Protein AF-I3XTC0-F1 (afdb_monomer_lite)

Radius of gyration: 16.6 Å; chains: 1; bounding box: 41×31×48 Å

Foldseek 3Di:
DFKKKKKKKKFFWDQPLQVVLQVLLVVLVWDWDAPDNGIMITMDMDTLVCQLVVLVSVLVSLLVCLVTTFKMWMWMWIWAQADADPDPFDQDDDPQWTFTWDDDDNTIIGTIFGGDDDRPPPDDDPPPGTDMDTSVVSVVSSVVSVVSSVVVVVVNVVRVPDDNPD

pLDDT: mean 73.74, std 17.32, range [33.16, 96.75]

Organism: NCBI:txid768672

Secondary structure (DSSP, 8-state):
-PPEEEEEEEEEEPTT-HHHHHHHHHHTT-EEEEEETTEEEEEEEEEGGGHHHHHHHHHHHHHHHGGGEEEEEEEEEEEE--SS---S--EEE-SSEEEEEEEETTEEEEEEEES---TT-SS--TTTT-EEEEGGGHHHHHHHHHHHHHHHHHHHHHHHH-----

Structure (mmCIF, N/CA/C/O backbone):
data_AF-I3XTC0-F1
#
_entry.id   AF-I3XTC0-F1
#
loop_
_atom_site.group_PDB
_atom_site.id
_atom_site.type_symbol
_atom_site.label_atom_id
_atom_site.label_alt_id
_atom_site.label_comp_id
_atom_site.label_asym_id
_atom_site.label_entity_id
_atom_site.label_seq_id
_atom_site.pdbx_PDB_ins_code
_atom_site.Cartn_x
_atom_site.Cartn_y
_atom_site.Cartn_z
_atom_site.occupancy
_atom_site.B_iso_or_equiv
_atom_site.auth_seq_id
_atom_site.auth_comp_id
_atom_site.auth_asym_id
_atom_site.auth_atom_id
_atom_site.pdbx_PDB_model_num
ATOM 1 N N . MET A 1 1 ? 2.842 -4.979 -22.557 1.00 52.84 1 MET A N 1
ATOM 2 C CA . MET A 1 1 ? 2.522 -5.456 -21.192 1.00 52.84 1 MET A CA 1
ATOM 3 C C . MET A 1 1 ? 2.344 -4.244 -20.300 1.00 52.84 1 MET A C 1
ATOM 5 O O . MET A 1 1 ? 3.263 -3.432 -20.242 1.00 52.84 1 MET A O 1
ATOM 9 N N . ASN A 1 2 ? 1.184 -4.109 -19.654 1.00 72.88 2 ASN A N 1
ATOM 10 C CA . ASN A 1 2 ? 0.927 -3.000 -18.735 1.00 72.88 2 ASN A CA 1
ATOM 11 C C . ASN A 1 2 ? 1.489 -3.376 -17.365 1.00 72.88 2 ASN A C 1
ATOM 13 O O . ASN A 1 2 ? 1.180 -4.442 -16.829 1.00 72.88 2 ASN A O 1
ATOM 17 N N . THR A 1 3 ? 2.369 -2.531 -16.837 1.00 78.62 3 THR A N 1
ATOM 18 C CA . THR A 1 3 ? 2.971 -2.727 -15.520 1.00 78.62 3 THR A CA 1
ATOM 19 C C . THR A 1 3 ? 1.900 -2.504 -14.460 1.00 78.62 3 THR A C 1
ATOM 21 O O . THR A 1 3 ? 1.339 -1.415 -14.371 1.00 78.62 3 THR A O 1
ATOM 24 N N . VAL A 1 4 ? 1.630 -3.521 -13.644 1.00 86.50 4 VAL A N 1
ATOM 25 C CA . VAL A 1 4 ? 0.697 -3.410 -12.517 1.00 86.50 4 VAL A CA 1
ATOM 26 C C . VAL A 1 4 ? 1.480 -3.096 -11.251 1.00 86.50 4 VAL A C 1
ATOM 28 O O . VAL A 1 4 ? 2.408 -3.827 -10.886 1.00 86.50 4 VAL A O 1
ATOM 31 N N . VAL A 1 5 ? 1.075 -2.026 -10.575 1.00 85.00 5 VAL A N 1
ATOM 32 C CA . VAL A 1 5 ? 1.550 -1.662 -9.242 1.00 85.00 5 VAL A CA 1
ATOM 33 C C . VAL A 1 5 ? 0.610 -2.283 -8.217 1.00 85.00 5 VAL A C 1
ATOM 35 O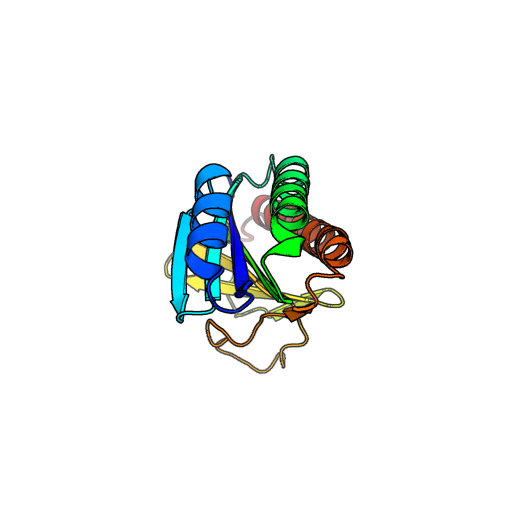 O . VAL A 1 5 ? -0.610 -2.256 -8.363 1.00 85.00 5 VAL A O 1
ATOM 38 N N . THR A 1 6 ? 1.182 -2.877 -7.180 1.00 87.19 6 THR A N 1
ATOM 39 C CA . THR A 1 6 ? 0.470 -3.358 -5.999 1.00 87.19 6 THR A CA 1
ATOM 40 C C . THR A 1 6 ? 0.907 -2.527 -4.805 1.00 87.19 6 THR A C 1
ATOM 42 O O . THR A 1 6 ? 2.099 -2.448 -4.517 1.00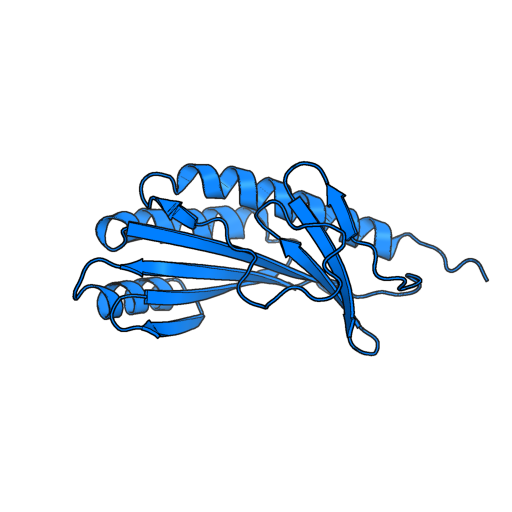 87.19 6 THR A O 1
ATOM 45 N N . VAL A 1 7 ? -0.060 -1.936 -4.110 1.00 85.62 7 VAL A N 1
ATOM 46 C CA . VAL A 1 7 ? 0.134 -1.243 -2.837 1.00 85.62 7 VAL A CA 1
ATOM 47 C C . VAL A 1 7 ? -0.545 -2.060 -1.747 1.00 85.62 7 VAL A C 1
ATOM 49 O O . VAL A 1 7 ? -1.710 -2.433 -1.868 1.00 85.62 7 VAL A O 1
ATOM 52 N N . LEU A 1 8 ? 0.199 -2.357 -0.693 1.00 86.94 8 LEU A N 1
ATOM 53 C CA . LEU A 1 8 ? -0.262 -3.027 0.510 1.00 86.94 8 LEU A CA 1
ATOM 54 C C . LEU A 1 8 ? -0.241 -2.014 1.648 1.00 86.94 8 LEU A C 1
ATOM 56 O O . LEU A 1 8 ? 0.773 -1.364 1.893 1.00 86.94 8 LEU A O 1
ATOM 60 N N . VAL A 1 9 ? -1.366 -1.904 2.340 1.00 86.62 9 VAL A N 1
ATOM 61 C CA . VAL A 1 9 ? -1.540 -1.054 3.510 1.00 86.62 9 VAL A CA 1
ATOM 62 C C . VAL A 1 9 ? -1.984 -1.934 4.667 1.00 86.62 9 VAL A C 1
ATOM 64 O O . VAL A 1 9 ? -3.081 -2.484 4.640 1.00 86.62 9 VAL A O 1
ATOM 67 N N . ASP A 1 10 ? -1.143 -2.070 5.683 1.00 87.19 10 ASP A N 1
ATOM 68 C CA . ASP A 1 10 ? -1.537 -2.667 6.954 1.00 87.19 10 ASP A CA 1
ATOM 69 C C . ASP A 1 10 ? -1.933 -1.551 7.913 1.00 87.19 10 ASP A C 1
ATOM 71 O O . ASP A 1 10 ? -1.181 -0.601 8.123 1.00 87.19 10 ASP A O 1
ATOM 75 N N . VAL A 1 11 ? -3.126 -1.659 8.482 1.00 85.62 11 VAL A N 1
ATOM 76 C CA . VAL A 1 11 ? -3.709 -0.638 9.347 1.00 85.62 11 VAL A CA 1
ATOM 77 C C . VAL A 1 11 ? -4.018 -1.238 10.708 1.00 85.62 11 VAL A C 1
ATOM 79 O O . VAL A 1 11 ? -4.768 -2.210 10.796 1.00 85.62 11 VAL A O 1
ATOM 82 N N . ILE A 1 12 ? -3.448 -0.647 11.758 1.00 87.44 12 ILE A N 1
ATOM 83 C CA . ILE A 1 12 ? -3.713 -0.996 13.157 1.00 87.44 12 ILE A CA 1
ATOM 84 C C . ILE A 1 12 ? -4.831 -0.090 13.671 1.00 87.44 12 ILE A C 1
ATOM 86 O O . ILE A 1 12 ? -4.733 1.139 13.642 1.00 87.44 12 ILE A O 1
ATOM 90 N N . CYS A 1 13 ? -5.905 -0.715 14.125 1.00 85.81 13 CYS A N 1
ATOM 91 C CA . CYS A 1 13 ? -7.177 -0.111 14.472 1.00 85.81 13 CYS A CA 1
ATOM 92 C C . CYS A 1 13 ? -7.247 0.261 15.954 1.00 85.81 13 CYS A C 1
ATOM 94 O O . CYS A 1 13 ? -6.522 -0.267 16.796 1.00 85.81 13 CYS A O 1
ATOM 96 N N . GLU A 1 14 ? -8.226 1.093 16.293 1.00 80.31 14 GLU A N 1
ATOM 97 C CA . GLU A 1 14 ? -8.760 1.107 17.655 1.00 80.31 14 GLU A CA 1
ATOM 98 C C . GLU A 1 14 ? -9.467 -0.221 17.988 1.00 80.31 14 GLU A C 1
ATOM 100 O O . GLU A 1 14 ? -10.015 -0.901 17.108 1.00 80.31 14 GLU A O 1
ATOM 105 N N . ILE A 1 15 ? -9.505 -0.573 19.276 1.00 82.69 15 ILE A N 1
ATOM 106 C CA . ILE A 1 15 ? -10.145 -1.806 19.759 1.00 82.69 15 ILE A CA 1
ATOM 107 C C . ILE A 1 15 ? -11.613 -1.846 19.299 1.00 82.69 15 ILE A C 1
ATOM 109 O O . ILE A 1 15 ? -12.354 -0.870 19.418 1.00 82.69 15 ILE A O 1
ATOM 113 N N . GLY A 1 16 ? -12.036 -2.982 18.736 1.00 85.69 16 GLY A N 1
ATOM 114 C CA . GLY A 1 16 ? -13.411 -3.196 18.267 1.00 85.69 16 GLY A CA 1
ATOM 115 C C . GLY A 1 16 ? -13.775 -2.491 16.952 1.00 85.69 16 GLY A C 1
ATOM 116 O O . GLY A 1 16 ? -14.927 -2.568 16.521 1.00 85.69 16 GLY A O 1
ATOM 117 N N . ARG A 1 17 ? -12.832 -1.814 16.278 1.00 89.50 17 ARG A N 1
ATOM 118 C CA . ARG A 1 17 ? -13.087 -1.125 14.994 1.00 89.50 17 ARG A CA 1
ATOM 119 C C . ARG A 1 17 ? -12.694 -1.929 13.754 1.00 89.50 17 ARG A C 1
ATOM 121 O O . ARG A 1 17 ? -13.075 -1.528 12.655 1.00 89.50 17 ARG A O 1
ATOM 128 N N . VAL A 1 18 ? -12.009 -3.065 13.910 1.00 92.56 18 VAL A N 1
ATOM 129 C CA . VAL A 1 18 ? -11.416 -3.847 12.806 1.00 92.56 18 VAL A CA 1
ATOM 130 C C . VAL A 1 18 ? -12.420 -4.185 11.698 1.00 92.56 18 VAL A C 1
ATOM 132 O O . VAL A 1 18 ? -12.166 -3.907 10.531 1.00 92.56 18 VAL A O 1
ATOM 135 N N . THR A 1 19 ? -13.617 -4.665 12.047 1.00 93.94 19 THR A N 1
ATOM 136 C CA . THR A 1 19 ? -14.659 -5.023 11.070 1.00 93.94 19 THR A CA 1
ATOM 137 C C . THR A 1 19 ? -15.210 -3.801 10.339 1.00 93.94 19 THR A C 1
ATOM 139 O O . THR A 1 19 ? -15.565 -3.884 9.166 1.00 93.94 19 THR A O 1
ATOM 142 N N . LYS A 1 20 ? -15.299 -2.648 11.014 1.00 94.69 20 LYS A N 1
ATOM 143 C CA . LYS A 1 20 ? -15.757 -1.399 10.389 1.00 94.69 20 LYS A CA 1
ATOM 144 C C . LYS A 1 20 ? -14.716 -0.887 9.393 1.00 94.69 20 LYS A C 1
ATOM 146 O O . LYS A 1 20 ? -15.084 -0.480 8.296 1.00 94.69 20 LYS A O 1
ATOM 151 N N . LEU A 1 21 ? -13.440 -0.947 9.767 1.00 93.06 21 LEU A N 1
ATOM 152 C CA . LEU A 1 21 ? -12.334 -0.556 8.902 1.00 93.06 21 LEU A CA 1
ATOM 153 C C . LEU A 1 21 ? -12.202 -1.483 7.685 1.00 93.06 21 LEU A C 1
ATOM 155 O O . LEU A 1 21 ? -12.043 -1.020 6.560 1.00 93.06 21 LEU A O 1
ATOM 159 N N . GLU A 1 22 ? -12.319 -2.790 7.904 1.00 95.50 22 GLU A N 1
ATOM 160 C CA . GLU A 1 22 ? -12.301 -3.798 6.847 1.00 95.50 22 GLU A CA 1
ATOM 161 C C . GLU A 1 22 ? -13.410 -3.542 5.818 1.00 95.50 22 GLU A C 1
ATOM 163 O O . GLU A 1 22 ? -13.127 -3.444 4.623 1.00 95.50 22 GLU A O 1
ATOM 168 N N . LYS A 1 23 ? -14.650 -3.330 6.281 1.00 96.44 23 LYS A N 1
ATOM 169 C CA . LYS A 1 23 ? -15.787 -2.994 5.413 1.00 96.44 23 LYS A CA 1
ATOM 170 C C . LYS A 1 23 ? -15.570 -1.694 4.641 1.00 96.44 23 LYS A C 1
ATOM 172 O O . LYS A 1 23 ? -15.950 -1.629 3.475 1.00 96.44 23 LYS A O 1
ATOM 177 N N . HIS A 1 24 ? -14.966 -0.683 5.270 1.00 95.69 24 HIS A N 1
ATOM 178 C CA . HIS A 1 24 ? -14.629 0.585 4.616 1.00 95.69 24 HIS A CA 1
ATOM 179 C C . HIS A 1 24 ? -13.642 0.385 3.464 1.00 95.69 24 HIS A C 1
ATOM 181 O O . HIS A 1 24 ? -13.908 0.803 2.344 1.00 95.69 24 HIS A O 1
ATOM 187 N N . PHE A 1 25 ? -12.524 -0.305 3.689 1.00 96.38 25 PHE A N 1
ATOM 188 C CA . PHE A 1 25 ? -11.567 -0.543 2.605 1.00 96.38 25 PHE A CA 1
ATOM 189 C C . PHE A 1 25 ? -12.149 -1.430 1.506 1.00 96.38 25 PHE A C 1
ATOM 191 O O . PHE A 1 25 ? -11.941 -1.161 0.323 1.00 96.38 25 PHE A O 1
ATOM 198 N N . ARG A 1 26 ? -12.939 -2.443 1.871 1.00 96.62 26 ARG A N 1
ATOM 199 C CA . ARG A 1 26 ? -13.618 -3.293 0.890 1.00 96.62 26 ARG A CA 1
ATOM 200 C C . ARG A 1 26 ? -14.599 -2.497 0.025 1.00 96.62 26 ARG A C 1
ATOM 202 O O . ARG A 1 26 ? -14.634 -2.707 -1.184 1.00 96.62 26 ARG A O 1
ATOM 209 N N . SER A 1 27 ? -15.365 -1.564 0.602 1.00 96.75 27 SER A N 1
ATOM 210 C CA . SER A 1 27 ? -16.283 -0.707 -0.169 1.00 96.75 27 SER A CA 1
ATOM 211 C C . SER A 1 27 ? -15.550 0.279 -1.084 1.00 96.75 27 SER A C 1
ATOM 213 O O . SER A 1 27 ? -16.086 0.667 -2.119 1.00 96.75 27 SER A O 1
ATOM 215 N N . LYS A 1 28 ? -14.300 0.620 -0.755 1.00 96.25 28 LYS A N 1
ATOM 216 C CA . LYS A 1 28 ? -13.366 1.371 -1.607 1.00 96.25 28 LYS A CA 1
ATOM 217 C C . LYS A 1 28 ? -12.612 0.484 -2.614 1.00 96.25 28 LYS A C 1
ATOM 219 O O . LYS A 1 28 ? -11.624 0.905 -3.199 1.00 96.25 28 LYS A O 1
ATOM 224 N N . GLY A 1 29 ? -13.025 -0.768 -2.811 1.00 94.88 29 GLY A N 1
ATOM 225 C CA . GLY A 1 29 ? -12.441 -1.652 -3.826 1.00 94.88 29 GLY A CA 1
ATOM 226 C C . GLY A 1 29 ? -11.073 -2.247 -3.470 1.00 94.88 29 GLY A C 1
ATOM 227 O O . GLY A 1 29 ? -10.422 -2.835 -4.333 1.00 94.88 29 GLY A O 1
ATOM 228 N N . PHE A 1 30 ? -10.627 -2.142 -2.215 1.00 96.12 30 PHE A N 1
ATOM 229 C CA . PHE A 1 30 ? -9.428 -2.841 -1.758 1.00 96.12 30 PHE A CA 1
ATOM 230 C C . PHE A 1 30 ? -9.739 -4.323 -1.531 1.00 96.12 30 PHE A C 1
ATOM 232 O O . PHE A 1 30 ? -10.790 -4.686 -1.001 1.00 96.12 30 PHE A O 1
ATOM 239 N N . ALA A 1 31 ? -8.779 -5.190 -1.851 1.00 95.00 31 ALA A N 1
ATOM 240 C CA . ALA A 1 31 ? -8.799 -6.566 -1.373 1.00 95.00 31 ALA A CA 1
ATOM 241 C C . ALA A 1 31 ? -8.310 -6.591 0.079 1.00 95.00 31 ALA A C 1
ATOM 243 O O . ALA A 1 31 ? -7.184 -6.183 0.361 1.00 95.00 31 ALA A O 1
ATOM 244 N N . THR A 1 32 ? -9.144 -7.059 1.001 1.00 94.50 32 THR A N 1
ATOM 245 C CA . THR A 1 32 ? -8.890 -6.955 2.440 1.00 94.50 32 THR A CA 1
ATOM 246 C C . THR A 1 32 ? -8.645 -8.311 3.097 1.00 94.50 32 THR A C 1
ATOM 248 O O . THR A 1 32 ? -9.127 -9.354 2.654 1.00 94.50 32 THR A O 1
ATOM 251 N N . THR A 1 33 ? -7.874 -8.323 4.180 1.00 92.62 33 THR A N 1
ATOM 252 C CA . THR A 1 33 ? -7.664 -9.495 5.041 1.00 92.62 33 THR A CA 1
ATOM 253 C C . THR A 1 33 ? -7.453 -9.019 6.472 1.00 92.62 33 THR A C 1
ATOM 255 O O . THR A 1 33 ? -6.583 -8.189 6.720 1.00 92.62 33 THR A O 1
ATOM 258 N N . ILE A 1 34 ? -8.233 -9.533 7.420 1.00 90.38 34 ILE A N 1
ATOM 259 C CA . ILE A 1 34 ? -8.001 -9.285 8.848 1.00 90.38 34 ILE A CA 1
ATOM 260 C C . ILE A 1 34 ? -6.794 -10.130 9.266 1.00 90.38 34 ILE A C 1
ATOM 262 O O . ILE A 1 34 ? -6.819 -11.347 9.090 1.00 90.38 34 ILE A O 1
ATOM 266 N N . LEU A 1 35 ? -5.728 -9.495 9.759 1.00 84.00 35 LEU A N 1
ATOM 267 C CA . LEU A 1 35 ? -4.505 -10.194 10.179 1.00 84.00 35 LEU A CA 1
ATOM 268 C C . LEU A 1 35 ? -4.556 -10.556 11.664 1.00 84.00 35 LEU A C 1
ATOM 270 O O . LEU A 1 35 ? -4.155 -11.647 12.059 1.00 84.00 35 LEU A O 1
ATOM 274 N N . THR A 1 36 ? -5.057 -9.628 12.475 1.00 85.12 36 THR A N 1
ATOM 275 C CA . THR A 1 36 ? -5.233 -9.755 13.925 1.00 85.12 36 THR A CA 1
ATOM 276 C C . THR A 1 36 ? -6.552 -9.077 14.323 1.00 85.12 36 THR A C 1
ATOM 278 O O . THR A 1 36 ? -7.126 -8.344 13.512 1.00 85.12 36 THR A O 1
ATOM 281 N N . PRO A 1 37 ? -7.056 -9.265 15.557 1.00 87.38 37 PRO A N 1
ATOM 282 C CA . PRO A 1 37 ? -8.281 -8.602 16.025 1.00 87.38 37 PRO A CA 1
ATOM 283 C C . PRO A 1 37 ? -8.255 -7.064 15.969 1.00 87.38 37 PRO A C 1
ATOM 285 O O . PRO A 1 37 ? -9.299 -6.424 16.069 1.00 87.38 37 PRO A O 1
ATOM 288 N N . ASP A 1 38 ? -7.075 -6.472 15.817 1.00 87.19 38 ASP A N 1
ATOM 289 C CA . ASP A 1 38 ? -6.819 -5.040 15.755 1.00 87.19 38 ASP A CA 1
ATOM 290 C C . ASP A 1 38 ? -6.136 -4.603 14.453 1.00 87.19 38 ASP A C 1
ATOM 292 O O . ASP A 1 38 ? -5.797 -3.432 14.334 1.00 87.19 38 ASP A O 1
ATOM 296 N N . SER A 1 39 ? -5.943 -5.471 13.452 1.00 88.75 39 SER A N 1
ATOM 297 C CA . SER A 1 39 ? -5.303 -5.046 12.202 1.00 88.75 39 SER A CA 1
ATOM 298 C C . SER A 1 39 ? -5.911 -5.626 10.930 1.00 88.75 39 SER A C 1
ATOM 300 O O . SER A 1 39 ? -6.306 -6.793 10.846 1.00 88.75 39 SER A O 1
ATOM 302 N N . VAL A 1 40 ? -5.960 -4.775 9.906 1.00 90.81 40 VAL A N 1
ATOM 303 C CA . VAL A 1 40 ? -6.458 -5.095 8.567 1.00 90.81 40 VAL A CA 1
ATOM 304 C C . VAL A 1 40 ? -5.356 -4.835 7.556 1.00 90.81 40 VAL A C 1
ATOM 306 O O . VAL A 1 40 ? -4.775 -3.754 7.525 1.00 90.81 40 VAL A O 1
ATOM 309 N N . ARG A 1 41 ? -5.121 -5.805 6.679 1.00 90.81 41 ARG A N 1
ATOM 310 C CA . ARG A 1 41 ? -4.389 -5.619 5.431 1.00 90.81 41 ARG A CA 1
ATOM 311 C C . ARG A 1 41 ? -5.358 -5.225 4.332 1.00 90.81 41 ARG A C 1
ATOM 313 O O . ARG A 1 41 ? -6.307 -5.960 4.074 1.00 90.81 41 ARG A O 1
ATOM 320 N N . ALA A 1 42 ? -5.088 -4.123 3.653 1.00 91.75 42 ALA A N 1
ATOM 321 C CA . ALA A 1 42 ? -5.794 -3.664 2.468 1.00 91.75 42 ALA A CA 1
ATOM 322 C C . ALA A 1 42 ? -4.816 -3.621 1.287 1.00 91.75 42 ALA A C 1
ATOM 324 O O . ALA A 1 42 ? -3.756 -3.003 1.358 1.00 91.75 42 ALA A O 1
ATOM 325 N N . VAL A 1 43 ? -5.149 -4.306 0.197 1.00 91.94 43 VAL A N 1
ATOM 326 C CA . VAL A 1 43 ? -4.321 -4.394 -1.008 1.00 91.94 43 VAL A CA 1
ATOM 327 C C . VAL A 1 43 ? -5.046 -3.716 -2.159 1.00 91.94 43 VAL A C 1
ATOM 329 O O . VAL A 1 43 ? -6.161 -4.107 -2.509 1.00 91.94 43 VAL A O 1
ATOM 332 N N . TYR A 1 44 ? -4.387 -2.742 -2.777 1.00 92.56 44 TYR A N 1
ATOM 333 C CA . TYR A 1 44 ? -4.877 -2.029 -3.950 1.00 92.56 44 TYR A CA 1
ATOM 334 C C . TYR A 1 44 ? -3.954 -2.279 -5.141 1.00 92.56 44 TYR A C 1
ATOM 336 O O . TYR A 1 44 ? -2.728 -2.282 -5.006 1.00 92.56 44 TYR A O 1
ATOM 344 N N . ARG A 1 45 ? -4.538 -2.536 -6.313 1.00 91.50 45 ARG A N 1
ATOM 345 C CA . ARG A 1 45 ? -3.798 -2.815 -7.548 1.00 91.50 45 ARG A CA 1
ATOM 346 C C . ARG A 1 45 ? -4.292 -1.901 -8.650 1.00 91.50 45 ARG A C 1
ATOM 348 O O . ARG A 1 45 ? -5.494 -1.812 -8.863 1.00 91.50 45 ARG A O 1
ATOM 355 N N . PHE A 1 46 ? -3.364 -1.280 -9.359 1.00 91.81 46 PHE A N 1
ATOM 356 C CA . PHE A 1 46 ? -3.661 -0.347 -10.442 1.00 91.81 46 PHE A CA 1
ATOM 357 C C . PHE A 1 46 ? -2.587 -0.425 -11.519 1.00 91.81 46 PHE A C 1
ATOM 359 O O . PHE A 1 46 ? -1.487 -0.950 -11.289 1.00 91.81 46 PHE A O 1
ATOM 366 N N . LYS A 1 47 ? -2.900 0.074 -12.714 1.00 90.19 47 LYS A N 1
ATOM 367 C CA . LYS A 1 47 ? -1.904 0.152 -13.781 1.00 90.19 47 LYS A CA 1
ATOM 368 C C . LYS A 1 47 ? -0.993 1.354 -13.551 1.00 90.19 47 LYS A C 1
ATOM 370 O O . LYS A 1 47 ? -1.444 2.392 -13.087 1.00 90.19 47 LYS A O 1
ATOM 375 N N . LEU A 1 48 ? 0.290 1.237 -13.882 1.00 85.12 48 LEU A N 1
ATOM 376 C CA . LEU A 1 48 ? 1.276 2.296 -13.635 1.00 85.12 48 LEU A CA 1
ATOM 377 C C . LEU A 1 48 ? 0.919 3.630 -14.323 1.00 85.12 48 LEU A C 1
ATOM 379 O O . LEU A 1 48 ? 1.282 4.693 -13.823 1.00 85.12 48 LEU A O 1
ATOM 383 N N . GLU A 1 49 ? 0.196 3.582 -15.441 1.00 86.31 49 GLU A N 1
ATOM 384 C CA . GLU A 1 49 ? -0.365 4.751 -16.127 1.00 86.31 49 GLU A CA 1
ATOM 385 C C . GLU A 1 49 ? -1.440 5.499 -15.314 1.00 86.31 49 GLU A C 1
ATOM 387 O O . GLU A 1 49 ? -1.542 6.714 -15.423 1.00 86.31 49 GLU A O 1
ATOM 392 N N . GLU A 1 50 ? -2.179 4.805 -14.446 1.00 90.81 50 GLU A N 1
ATOM 393 C CA . GLU A 1 50 ? -3.248 5.341 -13.582 1.00 90.81 50 GLU A CA 1
ATOM 394 C C . GLU A 1 50 ? -2.704 5.776 -12.204 1.00 90.81 50 GLU A C 1
ATOM 396 O O . GLU A 1 50 ? -3.453 5.970 -11.245 1.00 90.81 50 GLU A O 1
ATOM 401 N N . ALA A 1 51 ? -1.378 5.859 -12.072 1.00 87.19 51 ALA A N 1
ATOM 402 C CA . ALA A 1 51 ? -0.687 6.006 -10.800 1.00 87.19 51 ALA A CA 1
ATOM 403 C C . ALA A 1 51 ? -1.126 7.213 -9.975 1.00 87.19 51 ALA A C 1
ATOM 405 O O . ALA A 1 51 ? -1.370 7.070 -8.782 1.00 87.19 51 ALA A O 1
ATOM 406 N N . ASP A 1 52 ? -1.202 8.386 -10.593 1.00 88.25 52 ASP A N 1
ATOM 407 C CA . ASP A 1 52 ? -1.368 9.633 -9.847 1.00 88.25 52 ASP A CA 1
ATOM 408 C C . ASP A 1 52 ? -2.797 9.720 -9.275 1.00 88.25 52 ASP A C 1
ATOM 410 O O . ASP A 1 52 ? -2.984 10.035 -8.098 1.00 88.25 52 ASP A O 1
ATOM 414 N N . ASP A 1 53 ? -3.796 9.300 -10.059 1.00 91.75 53 ASP A N 1
ATOM 415 C CA . ASP A 1 53 ? -5.184 9.153 -9.605 1.00 91.75 53 ASP A CA 1
ATOM 416 C C . ASP A 1 53 ? -5.322 8.055 -8.544 1.00 91.75 53 ASP A C 1
ATOM 418 O O . ASP A 1 53 ? -6.027 8.223 -7.548 1.00 91.75 53 ASP A O 1
ATOM 422 N N . SER A 1 54 ? -4.595 6.947 -8.708 1.00 91.88 54 SER A N 1
ATOM 423 C CA . SER A 1 54 ? -4.607 5.835 -7.754 1.00 91.88 54 SER A CA 1
ATOM 424 C C . SER A 1 54 ? -4.001 6.213 -6.404 1.00 91.88 54 SER A C 1
ATOM 426 O O . SER A 1 54 ? -4.538 5.814 -5.372 1.00 91.88 54 SER A O 1
ATOM 428 N N . VAL A 1 55 ? -2.922 7.004 -6.374 1.00 89.56 55 VAL A N 1
ATOM 429 C CA . VAL A 1 55 ? -2.364 7.526 -5.114 1.00 89.56 55 VAL A CA 1
ATOM 430 C C . VAL A 1 55 ? -3.388 8.406 -4.418 1.00 89.56 55 VAL A C 1
ATOM 432 O O . VAL A 1 55 ? -3.692 8.160 -3.253 1.00 89.56 55 VAL A O 1
ATOM 435 N N . ARG A 1 56 ? -3.971 9.380 -5.126 1.00 91.75 56 ARG A N 1
ATOM 436 C CA . ARG A 1 56 ? -5.004 10.261 -4.557 1.00 91.75 56 ARG A CA 1
ATOM 437 C C . ARG A 1 56 ? -6.178 9.465 -4.001 1.00 91.75 56 ARG A C 1
ATOM 439 O O . ARG A 1 56 ? -6.645 9.749 -2.901 1.00 91.75 56 ARG A O 1
ATOM 446 N N . TYR A 1 57 ? -6.610 8.431 -4.720 1.00 94.38 57 TYR A N 1
ATOM 447 C CA . TYR A 1 57 ? -7.676 7.543 -4.274 1.00 94.38 57 TYR A CA 1
ATOM 448 C C . TYR A 1 57 ? -7.318 6.792 -2.985 1.00 94.38 57 TYR A C 1
ATOM 450 O O . TYR A 1 57 ? -8.107 6.790 -2.038 1.00 94.38 57 TYR A O 1
ATOM 458 N N . ILE A 1 58 ? -6.116 6.203 -2.909 1.00 91.88 58 ILE A N 1
ATOM 459 C CA . ILE A 1 58 ? -5.631 5.517 -1.701 1.00 91.88 58 ILE A CA 1
ATOM 460 C C . ILE A 1 58 ? -5.600 6.481 -0.510 1.00 91.88 58 ILE A C 1
ATOM 462 O O . ILE A 1 58 ? -6.092 6.145 0.566 1.00 91.88 58 ILE A O 1
ATOM 466 N N . ILE A 1 59 ? -5.056 7.684 -0.702 1.00 91.50 59 ILE A N 1
ATOM 467 C CA . ILE A 1 59 ? -4.941 8.700 0.351 1.00 91.50 59 ILE A CA 1
ATOM 468 C C . ILE A 1 59 ? -6.320 9.185 0.806 1.00 91.50 59 ILE A C 1
ATOM 470 O O . ILE A 1 59 ? -6.557 9.284 2.009 1.00 91.50 59 ILE A O 1
ATOM 474 N N . SER A 1 60 ? -7.258 9.405 -0.118 1.00 93.62 60 SER A N 1
ATOM 475 C CA . SER A 1 60 ? -8.648 9.730 0.221 1.00 93.62 60 SER A CA 1
ATOM 476 C C . SER A 1 60 ? -9.295 8.623 1.054 1.00 93.62 60 SER A C 1
ATOM 478 O O . SER A 1 60 ? -9.873 8.898 2.104 1.00 93.62 60 SER A O 1
ATOM 480 N N . ALA A 1 61 ? -9.154 7.360 0.638 1.00 93.94 61 ALA A N 1
ATOM 481 C CA . ALA A 1 61 ? -9.708 6.222 1.367 1.00 93.94 61 ALA A CA 1
ATOM 482 C C . ALA A 1 61 ? -9.128 6.099 2.785 1.00 93.94 61 ALA A C 1
ATOM 484 O O . ALA A 1 61 ? -9.865 5.761 3.713 1.00 93.94 61 ALA A O 1
ATOM 485 N N . LEU A 1 62 ? -7.835 6.394 2.962 1.00 91.31 62 LEU A N 1
ATOM 486 C CA . LEU A 1 62 ? -7.185 6.424 4.272 1.00 91.31 62 LEU A CA 1
ATOM 487 C C . LEU A 1 62 ? -7.680 7.592 5.127 1.00 91.31 62 LEU A C 1
ATOM 489 O O . LEU A 1 62 ? -8.063 7.363 6.269 1.00 91.31 62 LEU A O 1
ATOM 493 N N . ASN A 1 63 ? -7.752 8.805 4.576 1.00 91.31 63 ASN A N 1
ATOM 494 C CA . ASN A 1 63 ? -8.221 9.991 5.299 1.00 91.31 63 ASN A CA 1
ATOM 495 C C . ASN A 1 63 ? -9.660 9.842 5.814 1.00 91.31 63 ASN A C 1
ATOM 497 O O . ASN A 1 63 ? -9.962 10.215 6.947 1.00 91.31 63 ASN A O 1
ATOM 501 N N . GLU A 1 64 ? -10.550 9.253 5.015 1.00 92.12 64 GLU A N 1
ATOM 502 C CA . GLU A 1 64 ? -11.929 8.975 5.436 1.00 92.12 64 GLU A CA 1
ATOM 503 C C . GLU A 1 64 ? -12.007 7.955 6.587 1.00 92.12 64 GLU A C 1
ATOM 505 O O . GLU A 1 64 ? -12.950 7.971 7.381 1.00 92.12 64 GLU A O 1
ATOM 510 N N . ALA A 1 65 ? -11.014 7.069 6.691 1.00 90.12 65 ALA A N 1
ATOM 511 C CA . ALA A 1 65 ? -10.922 6.056 7.733 1.00 90.12 65 ALA A CA 1
ATOM 512 C C . ALA A 1 65 ? -10.069 6.473 8.939 1.00 90.12 65 ALA A C 1
ATOM 514 O O . ALA A 1 65 ? -10.052 5.723 9.914 1.00 90.12 65 ALA A O 1
ATOM 515 N N . THR A 1 66 ? -9.415 7.641 8.929 1.00 87.38 66 THR A N 1
ATOM 516 C CA . THR A 1 66 ? -8.549 8.125 10.024 1.00 87.38 66 THR A CA 1
ATOM 517 C C . THR A 1 66 ? -9.162 7.980 11.425 1.00 87.38 66 THR A C 1
ATOM 519 O O . THR A 1 66 ? -8.449 7.545 12.326 1.00 87.38 66 THR A O 1
ATOM 522 N N . PRO A 1 67 ? -10.474 8.215 11.656 1.00 85.62 67 PRO A N 1
ATOM 523 C CA . PRO A 1 67 ? -11.082 8.012 12.979 1.00 85.62 67 PRO A CA 1
ATOM 524 C C . PRO A 1 67 ? -11.114 6.552 13.471 1.00 85.62 67 PRO A C 1
ATOM 526 O O . PRO A 1 67 ? -11.554 6.285 14.589 1.00 85.62 67 PRO A O 1
ATOM 529 N N . LEU A 1 68 ? -10.755 5.587 12.624 1.00 86.56 68 LEU A N 1
ATOM 530 C CA . LEU A 1 68 ? -10.847 4.151 12.890 1.00 86.56 68 LEU A CA 1
ATOM 531 C C . LEU A 1 68 ? -9.487 3.511 13.202 1.00 86.56 68 LEU A C 1
ATOM 533 O O . LEU A 1 68 ? -9.467 2.360 13.650 1.00 86.56 68 LEU A O 1
ATOM 537 N N . PHE A 1 69 ? -8.373 4.213 12.967 1.00 84.50 69 PHE A N 1
ATOM 538 C CA . PHE A 1 69 ? -7.034 3.640 13.074 1.00 84.50 69 PHE A CA 1
ATOM 539 C C . PHE A 1 69 ? -5.999 4.532 13.756 1.00 84.50 69 PHE A C 1
ATOM 541 O O . PHE A 1 69 ? -6.075 5.755 13.722 1.00 84.50 69 PHE A O 1
ATOM 548 N N . LYS A 1 70 ? -4.995 3.880 14.351 1.00 85.50 70 LYS A N 1
ATOM 549 C CA . LYS A 1 70 ? -3.866 4.513 15.050 1.00 85.50 70 LYS A CA 1
ATOM 550 C C . LYS A 1 70 ? -2.627 4.614 14.187 1.00 85.50 70 LYS A C 1
ATOM 552 O O . LYS A 1 70 ? -1.929 5.620 14.230 1.00 85.50 70 LYS A O 1
ATOM 557 N N . THR A 1 71 ? -2.352 3.555 13.437 1.00 85.62 71 THR A N 1
ATOM 558 C CA . THR A 1 71 ? -1.079 3.374 12.747 1.00 85.62 71 THR A CA 1
ATOM 559 C C . THR A 1 71 ? -1.333 2.760 11.385 1.00 85.62 71 THR A C 1
ATOM 561 O O . THR A 1 71 ? -2.150 1.849 11.249 1.00 85.62 71 THR A O 1
ATOM 564 N N . ILE A 1 72 ? -0.604 3.242 10.388 1.00 85.62 72 ILE A N 1
ATOM 565 C CA . ILE A 1 72 ? -0.655 2.762 9.009 1.00 85.62 72 ILE A CA 1
ATOM 566 C C . ILE A 1 72 ? 0.749 2.397 8.558 1.00 85.62 72 ILE A C 1
ATOM 568 O O . ILE A 1 72 ? 1.688 3.155 8.758 1.00 85.62 72 ILE A O 1
ATOM 572 N N . CYS A 1 73 ? 0.893 1.240 7.935 1.00 81.06 73 CYS A N 1
ATOM 573 C CA . CYS A 1 73 ? 2.152 0.705 7.446 1.00 81.06 73 CYS A CA 1
ATOM 574 C C . CYS A 1 73 ? 1.976 0.412 5.954 1.00 81.06 73 CYS A C 1
ATOM 576 O O . CYS A 1 73 ? 1.120 -0.393 5.588 1.00 81.06 73 CYS A O 1
ATOM 578 N N . VAL A 1 74 ? 2.757 1.058 5.087 1.00 78.62 74 VAL A N 1
ATOM 579 C CA . VAL A 1 74 ? 2.549 0.991 3.629 1.00 78.62 74 VAL A CA 1
ATOM 580 C C . VAL A 1 74 ? 3.747 0.364 2.923 1.00 78.62 74 VAL A C 1
ATOM 582 O O . VAL A 1 74 ? 4.899 0.553 3.312 1.00 78.62 74 VAL A O 1
ATOM 585 N N . GLU A 1 75 ? 3.458 -0.395 1.871 1.00 76.75 75 GLU A N 1
ATOM 586 C CA . GLU A 1 75 ? 4.423 -1.076 1.016 1.00 76.75 75 GLU A CA 1
ATOM 587 C C . GLU A 1 75 ? 3.935 -1.044 -0.442 1.00 76.75 75 GLU A C 1
ATOM 589 O O . GLU A 1 75 ? 2.748 -1.242 -0.694 1.00 76.75 75 GLU A O 1
ATOM 594 N N . ALA A 1 76 ? 4.823 -0.818 -1.419 1.00 75.62 76 ALA A N 1
ATOM 595 C CA . ALA A 1 76 ? 4.446 -0.746 -2.834 1.00 75.62 76 ALA A CA 1
ATOM 596 C C . ALA A 1 76 ? 5.432 -1.492 -3.747 1.00 75.62 76 ALA A C 1
ATOM 598 O O . ALA A 1 76 ? 6.646 -1.352 -3.636 1.00 75.62 76 ALA A O 1
ATOM 599 N N . TRP A 1 77 ? 4.943 -2.277 -4.703 1.00 74.12 77 TRP A N 1
ATOM 600 C CA . TRP A 1 77 ? 5.803 -2.985 -5.658 1.00 74.12 77 TRP A CA 1
ATOM 601 C C . TRP A 1 77 ? 5.154 -3.143 -7.023 1.00 74.12 77 TRP A C 1
ATOM 603 O O . TRP A 1 77 ? 3.933 -3.126 -7.151 1.00 74.12 77 TRP A O 1
ATOM 613 N N . ALA A 1 78 ? 5.972 -3.364 -8.048 1.00 73.44 78 ALA A N 1
ATOM 614 C CA . ALA A 1 78 ? 5.504 -3.682 -9.388 1.00 73.44 78 ALA A CA 1
ATOM 615 C C . ALA A 1 78 ? 6.277 -4.869 -9.965 1.00 73.44 78 ALA A C 1
ATOM 617 O O . ALA A 1 78 ? 7.480 -5.032 -9.757 1.00 73.44 78 ALA A O 1
ATOM 618 N N . ILE A 1 79 ? 5.581 -5.717 -10.717 1.00 71.12 79 ILE A N 1
ATOM 619 C CA . ILE A 1 79 ? 6.240 -6.742 -11.530 1.00 71.12 79 ILE A CA 1
ATOM 620 C C . ILE A 1 79 ? 6.504 -6.112 -12.892 1.00 71.12 79 ILE A C 1
ATOM 622 O O . ILE A 1 79 ? 5.559 -5.759 -13.599 1.00 71.12 79 ILE A O 1
ATOM 626 N N . LEU A 1 80 ? 7.781 -5.956 -13.241 1.00 66.50 80 LEU A N 1
ATOM 627 C CA . LEU A 1 80 ? 8.185 -5.344 -14.498 1.00 66.50 80 LEU A CA 1
ATOM 628 C C . LEU A 1 80 ? 8.422 -6.433 -15.553 1.00 66.50 80 LEU A C 1
ATOM 630 O O . LEU A 1 80 ? 9.094 -7.433 -15.273 1.00 66.50 80 LEU A O 1
ATOM 634 N N . PRO A 1 81 ? 7.891 -6.265 -16.775 1.00 57.22 81 PRO A N 1
ATOM 635 C CA . PRO A 1 81 ? 8.294 -7.096 -17.894 1.00 57.22 81 PRO A CA 1
ATOM 636 C C . PRO A 1 81 ? 9.735 -6.741 -18.245 1.00 57.22 81 PRO A C 1
ATOM 638 O O . PRO A 1 81 ? 10.033 -5.583 -18.521 1.00 57.22 81 PRO A O 1
ATOM 641 N N . VAL A 1 82 ? 10.633 -7.720 -18.220 1.00 57.50 82 VAL A N 1
ATOM 642 C CA . VAL A 1 82 ? 12.031 -7.496 -18.583 1.00 57.50 82 VAL A CA 1
ATOM 643 C C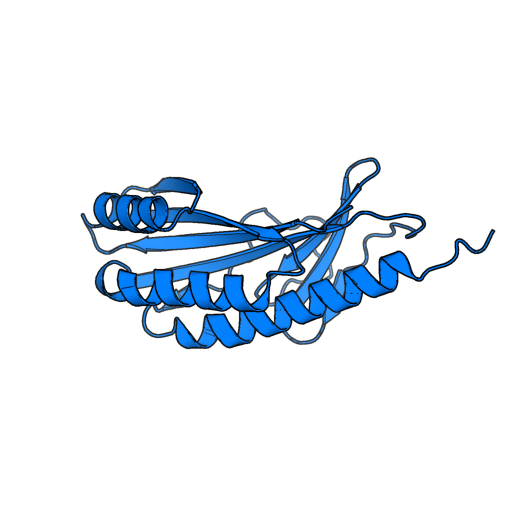 . VAL A 1 82 ? 12.346 -8.273 -19.839 1.00 57.50 82 VAL A C 1
ATOM 645 O O . VAL A 1 82 ? 12.260 -9.498 -19.862 1.00 57.50 82 VAL A O 1
ATOM 648 N N . GLN A 1 83 ? 12.752 -7.536 -20.863 1.00 49.69 83 GLN A N 1
ATOM 649 C CA . GLN A 1 83 ? 13.590 -8.058 -21.924 1.00 49.69 83 GLN A CA 1
ATOM 650 C C . GLN A 1 83 ? 14.997 -7.513 -21.634 1.00 49.69 83 GLN A C 1
ATOM 652 O O . GLN A 1 83 ? 15.171 -6.315 -21.454 1.00 49.69 83 GLN A O 1
ATOM 657 N N . ASN A 1 84 ? 15.984 -8.401 -21.501 1.00 47.28 84 ASN A N 1
ATOM 658 C CA . ASN A 1 84 ? 17.423 -8.084 -21.511 1.00 47.28 84 ASN A CA 1
ATOM 659 C C . ASN A 1 84 ? 18.093 -7.455 -20.266 1.00 47.28 84 ASN A C 1
ATOM 661 O O . ASN A 1 84 ? 19.262 -7.089 -20.350 1.00 47.28 84 ASN A O 1
ATOM 665 N N . MET A 1 85 ? 17.464 -7.389 -19.085 1.00 49.09 85 MET A N 1
ATOM 666 C CA . MET A 1 85 ? 18.190 -6.961 -17.873 1.00 49.09 85 MET A CA 1
ATOM 667 C C . MET A 1 85 ? 19.013 -8.128 -17.291 1.00 49.09 85 MET A C 1
ATOM 669 O O . MET A 1 85 ? 18.456 -9.153 -16.884 1.00 49.09 85 MET A O 1
ATOM 673 N N . VAL A 1 86 ? 20.342 -7.979 -17.239 1.00 48.12 86 VAL A N 1
ATOM 674 C CA . VAL A 1 86 ? 21.252 -8.945 -16.599 1.00 48.12 86 VAL A CA 1
ATOM 675 C C . VAL A 1 86 ? 21.013 -8.906 -15.089 1.00 48.12 86 VAL A C 1
ATOM 677 O O . VAL A 1 86 ? 21.487 -8.017 -14.387 1.00 48.12 86 VAL A O 1
ATOM 680 N N . ALA A 1 87 ? 20.237 -9.862 -14.581 1.00 46.12 87 ALA A N 1
ATOM 681 C CA . ALA A 1 87 ? 19.893 -9.958 -13.167 1.00 46.12 87 ALA A CA 1
ATOM 682 C C . ALA A 1 87 ? 21.089 -10.435 -12.318 1.00 46.12 87 ALA A C 1
ATOM 684 O O . ALA A 1 87 ? 21.138 -11.586 -11.891 1.00 46.12 87 ALA A O 1
ATOM 685 N N . ARG A 1 88 ? 22.050 -9.553 -12.041 1.00 49.41 88 ARG A N 1
ATOM 686 C CA . ARG A 1 88 ? 22.731 -9.570 -10.736 1.00 49.41 88 ARG A CA 1
ATOM 687 C C . ARG A 1 88 ? 21.856 -8.763 -9.802 1.00 49.41 88 ARG A C 1
ATOM 689 O O . ARG A 1 88 ? 21.513 -7.671 -10.219 1.00 49.41 88 ARG A O 1
ATOM 696 N N . THR A 1 89 ? 21.491 -9.280 -8.624 1.00 52.81 89 THR A N 1
ATOM 697 C CA . THR A 1 89 ? 20.619 -8.621 -7.631 1.00 52.81 89 THR A CA 1
ATOM 698 C C . THR A 1 89 ? 21.098 -7.190 -7.358 1.00 52.81 89 THR A C 1
ATOM 700 O O . THR A 1 89 ? 22.000 -7.002 -6.543 1.00 52.81 89 THR A O 1
ATOM 703 N N . PRO A 1 90 ? 20.553 -6.169 -8.037 1.00 55.25 90 PRO A N 1
ATOM 704 C CA . PRO A 1 90 ? 20.949 -4.799 -7.829 1.00 55.25 90 PRO A CA 1
ATOM 705 C C . PRO A 1 90 ? 19.991 -4.233 -6.788 1.00 55.25 90 PRO A C 1
ATOM 707 O O . PRO A 1 90 ? 18.796 -4.048 -7.035 1.00 55.25 90 PRO A O 1
ATOM 710 N N . VAL A 1 91 ? 20.513 -3.984 -5.596 1.00 56.09 91 VAL A N 1
ATOM 711 C CA . VAL A 1 91 ? 19.881 -3.022 -4.705 1.00 56.09 91 VAL A CA 1
ATOM 712 C C . VAL A 1 91 ? 20.206 -1.657 -5.303 1.00 56.09 91 VAL A C 1
ATOM 714 O O . VAL A 1 91 ? 21.340 -1.197 -5.204 1.00 56.09 91 VAL A O 1
ATOM 717 N N . ILE A 1 92 ? 19.249 -1.049 -6.005 1.00 55.47 92 ILE A N 1
ATOM 718 C CA . ILE A 1 92 ? 19.416 0.326 -6.479 1.00 55.47 92 ILE A CA 1
ATOM 719 C C . ILE A 1 92 ? 18.954 1.226 -5.336 1.00 55.47 92 ILE A C 1
ATOM 721 O O . ILE A 1 92 ? 17.757 1.304 -5.042 1.00 55.47 92 ILE A O 1
ATOM 725 N N . GLU A 1 93 ? 19.915 1.845 -4.657 1.00 50.12 93 GLU A N 1
ATOM 726 C CA . GLU A 1 93 ? 19.666 2.882 -3.659 1.00 50.12 93 GLU A CA 1
ATOM 727 C C . GLU A 1 93 ? 19.245 4.168 -4.371 1.00 50.12 93 GLU A C 1
ATOM 729 O O . GLU A 1 93 ? 19.939 4.655 -5.264 1.00 50.12 93 GLU A O 1
ATOM 734 N N . VAL A 1 94 ? 18.062 4.685 -4.030 1.00 50.91 94 VAL A N 1
ATOM 735 C CA . VAL A 1 94 ? 17.504 5.893 -4.645 1.00 50.91 94 VAL A CA 1
ATOM 736 C C . VAL A 1 94 ? 16.955 6.792 -3.541 1.00 50.91 94 VAL A C 1
ATOM 738 O O . VAL A 1 94 ? 15.778 6.718 -3.176 1.00 50.91 94 VAL A O 1
ATOM 741 N N . GLY A 1 95 ? 17.835 7.633 -2.992 1.00 55.56 95 GLY A N 1
ATOM 742 C CA . GLY A 1 95 ? 17.517 8.518 -1.867 1.00 55.56 95 GLY A CA 1
ATOM 743 C C . GLY A 1 95 ? 17.023 7.732 -0.647 1.00 55.56 95 GLY A C 1
ATOM 744 O O . GLY A 1 95 ? 17.667 6.782 -0.218 1.00 55.56 95 GLY A O 1
ATOM 745 N N . ASP A 1 96 ? 15.841 8.081 -0.129 1.00 46.59 96 ASP A N 1
ATOM 746 C CA . ASP A 1 96 ? 15.211 7.458 1.051 1.00 46.59 96 ASP A CA 1
ATOM 747 C C . ASP A 1 96 ? 14.452 6.148 0.739 1.00 46.59 96 ASP A C 1
ATOM 749 O O . ASP A 1 96 ? 13.383 5.863 1.291 1.00 46.59 96 ASP A O 1
ATOM 753 N N . GLY A 1 97 ? 14.901 5.369 -0.241 1.00 49.91 97 GLY A N 1
ATOM 754 C CA . GLY A 1 97 ? 14.260 4.107 -0.599 1.00 49.91 97 GLY A CA 1
ATOM 755 C C . GLY A 1 97 ? 15.143 3.217 -1.454 1.00 49.91 97 GLY A C 1
ATOM 756 O O . GLY A 1 97 ? 16.102 3.662 -2.079 1.00 49.91 97 GLY A O 1
ATOM 757 N N . LEU A 1 98 ? 14.793 1.935 -1.479 1.00 57.31 98 LEU A N 1
ATOM 758 C CA . LEU A 1 98 ? 15.534 0.920 -2.217 1.00 57.31 98 LEU A CA 1
ATOM 759 C C . LEU A 1 98 ? 14.601 0.253 -3.216 1.00 57.31 98 LEU A C 1
ATOM 761 O O . LEU A 1 98 ? 13.490 -0.161 -2.863 1.00 57.31 98 LEU A O 1
ATOM 765 N N . ILE A 1 99 ? 15.061 0.148 -4.461 1.00 60.56 99 ILE A N 1
ATOM 766 C CA . ILE A 1 99 ? 14.441 -0.731 -5.445 1.00 60.56 99 ILE A CA 1
ATOM 767 C C . ILE A 1 99 ? 15.182 -2.048 -5.372 1.00 60.56 99 ILE A C 1
ATOM 769 O O . ILE A 1 99 ? 16.339 -2.165 -5.777 1.00 60.56 99 ILE A O 1
ATOM 773 N N . TYR A 1 100 ? 14.493 -3.044 -4.847 1.00 63.28 100 TYR A N 1
ATOM 774 C CA . TYR A 1 100 ? 14.983 -4.402 -4.847 1.00 63.28 100 TYR A CA 1
ATOM 775 C C . TYR A 1 100 ? 14.483 -5.095 -6.107 1.00 63.28 100 TYR A C 1
ATOM 777 O O . TYR A 1 100 ? 13.275 -5.279 -6.297 1.00 63.28 100 TYR A O 1
ATOM 785 N N . VAL A 1 101 ? 15.421 -5.436 -6.986 1.00 62.56 101 VAL A N 1
ATOM 786 C CA . VAL A 1 101 ? 15.139 -6.073 -8.269 1.00 62.56 101 VAL A CA 1
ATOM 787 C C . VAL A 1 101 ? 15.524 -7.548 -8.168 1.00 62.56 101 VAL A C 1
ATOM 789 O O . VAL A 1 101 ? 16.702 -7.894 -8.109 1.00 62.56 101 VAL A O 1
ATOM 792 N N . VAL A 1 102 ? 14.522 -8.431 -8.133 1.00 63.62 102 VAL A N 1
ATOM 793 C CA . VAL A 1 102 ? 14.733 -9.889 -8.051 1.00 63.62 102 VAL A CA 1
ATOM 794 C C . VAL A 1 102 ? 14.220 -10.570 -9.288 1.00 63.62 102 VAL A C 1
ATOM 796 O O . VAL A 1 102 ? 13.083 -10.353 -9.712 1.00 63.62 102 VAL A O 1
ATOM 799 N N . ARG A 1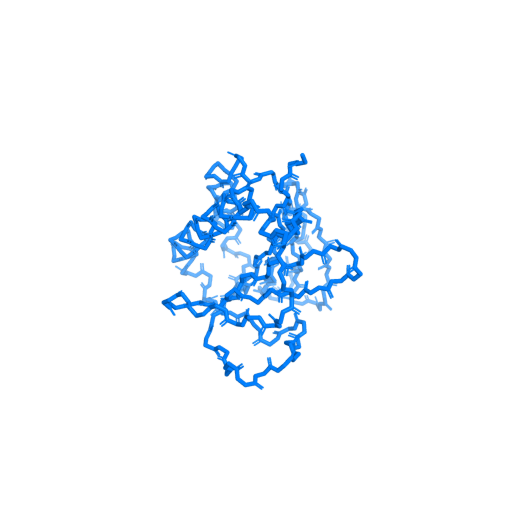 103 ? 15.018 -11.500 -9.801 1.00 61.75 103 ARG A N 1
ATOM 800 C CA . ARG A 1 103 ? 14.568 -12.448 -10.808 1.00 61.75 103 ARG A CA 1
ATOM 801 C C . ARG A 1 103 ? 13.725 -13.551 -10.161 1.00 61.75 103 ARG A C 1
ATOM 803 O O . ARG A 1 103 ? 14.225 -14.343 -9.369 1.00 61.75 103 ARG A O 1
ATOM 810 N N . ARG A 1 104 ? 12.445 -13.630 -10.527 1.00 59.56 104 ARG A N 1
ATOM 811 C CA . ARG A 1 104 ? 11.558 -14.768 -10.236 1.00 59.56 104 ARG A CA 1
ATOM 812 C C . ARG A 1 104 ? 11.292 -15.524 -11.535 1.00 59.56 104 ARG A C 1
ATOM 814 O O . ARG A 1 104 ? 10.376 -15.187 -12.285 1.00 59.56 104 ARG A O 1
ATOM 821 N N . GLY A 1 105 ? 12.123 -16.524 -11.825 1.00 65.19 105 GLY A N 1
ATOM 822 C CA . GLY A 1 105 ? 12.072 -17.259 -13.093 1.00 65.19 105 GLY A CA 1
ATOM 823 C C . GLY A 1 105 ? 12.428 -16.364 -14.288 1.00 65.19 105 GLY A C 1
ATOM 824 O O . GLY A 1 105 ? 13.533 -15.825 -14.358 1.00 65.19 105 GLY A O 1
ATOM 825 N N . SER A 1 106 ? 11.494 -16.193 -15.228 1.00 60.25 106 SER A N 1
ATOM 826 C CA . SER A 1 106 ? 11.637 -15.301 -16.394 1.00 60.25 106 SER A CA 1
ATOM 827 C C . SER A 1 106 ? 11.161 -13.863 -16.149 1.00 60.25 106 SER A C 1
ATOM 829 O O . SER A 1 106 ? 11.232 -13.035 -17.052 1.00 60.25 106 SER A O 1
ATOM 831 N N . ARG A 1 107 ? 10.663 -13.548 -14.948 1.00 61.69 107 ARG A N 1
ATOM 832 C CA . ARG A 1 107 ? 10.130 -12.224 -14.600 1.00 61.69 107 ARG A CA 1
ATOM 833 C C . ARG A 1 107 ? 11.041 -11.514 -13.616 1.00 61.69 107 ARG A C 1
ATOM 835 O O . ARG A 1 107 ? 11.726 -12.156 -12.818 1.00 61.69 107 ARG A O 1
ATOM 842 N N . ILE A 1 108 ? 10.986 -10.189 -13.626 1.00 65.00 108 ILE A N 1
ATOM 843 C CA . ILE A 1 108 ? 11.663 -9.363 -12.637 1.00 65.00 108 ILE A CA 1
ATOM 844 C C . ILE A 1 108 ? 10.620 -8.653 -11.778 1.00 65.00 108 ILE A C 1
ATOM 846 O O . ILE A 1 108 ? 9.707 -7.989 -12.268 1.00 65.00 108 ILE A O 1
ATOM 850 N N . LEU A 1 109 ? 10.751 -8.827 -10.469 1.00 67.38 109 LEU A N 1
ATOM 851 C CA . LEU A 1 109 ? 9.994 -8.078 -9.480 1.00 67.38 109 LEU A CA 1
ATOM 852 C C . LEU A 1 109 ? 10.830 -6.865 -9.080 1.00 67.38 109 LEU A C 1
ATOM 854 O O . LEU A 1 109 ? 11.921 -7.044 -8.545 1.00 67.38 109 LEU A O 1
ATOM 858 N N . ALA A 1 110 ? 10.307 -5.663 -9.315 1.00 66.94 110 ALA A N 1
ATOM 859 C CA . ALA A 1 110 ? 10.850 -4.432 -8.762 1.00 66.94 110 ALA A CA 1
ATOM 860 C C . ALA A 1 110 ? 10.008 -4.054 -7.541 1.00 66.94 110 ALA A C 1
ATOM 862 O O . ALA A 1 110 ? 8.872 -3.581 -7.646 1.00 66.94 110 ALA A O 1
ATOM 863 N N . LYS A 1 111 ? 10.552 -4.314 -6.357 1.00 67.38 111 LYS A N 1
ATOM 864 C CA . LYS A 1 111 ? 9.915 -3.965 -5.091 1.00 67.38 111 LYS A CA 1
ATOM 865 C C . LYS A 1 111 ? 10.479 -2.639 -4.608 1.00 67.38 111 LYS A C 1
ATOM 867 O O . LYS A 1 111 ? 11.687 -2.545 -4.416 1.00 67.38 111 LYS A O 1
ATOM 872 N N . VAL A 1 112 ? 9.618 -1.640 -4.406 1.00 62.31 112 VAL A N 1
ATOM 873 C CA . VAL A 1 112 ? 10.032 -0.375 -3.797 1.00 62.31 112 VAL A CA 1
ATOM 874 C C . VAL A 1 112 ? 9.717 -0.427 -2.321 1.00 62.31 112 VAL A C 1
ATOM 876 O O . VAL A 1 112 ? 8.592 -0.659 -1.889 1.00 62.31 112 VAL A O 1
ATOM 879 N N . VAL A 1 113 ? 10.751 -0.236 -1.528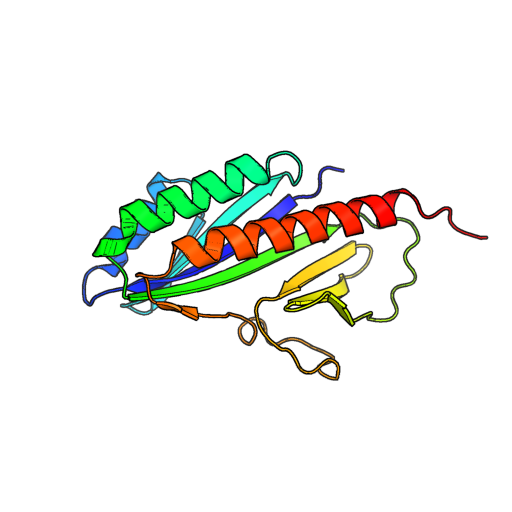 1.00 57.47 113 VAL A N 1
ATOM 880 C CA . VAL A 1 113 ? 10.661 -0.442 -0.097 1.00 57.47 113 VAL A CA 1
ATOM 881 C C . VAL A 1 113 ? 10.724 0.880 0.638 1.00 57.47 113 VAL A C 1
ATOM 883 O O . VAL A 1 113 ? 11.493 1.771 0.275 1.00 57.47 113 VAL A O 1
ATOM 886 N N . TRP A 1 114 ? 9.889 0.993 1.665 1.00 54.72 114 TRP A N 1
ATOM 887 C CA . TRP A 1 114 ? 9.834 2.131 2.560 1.00 54.72 114 TRP A CA 1
ATOM 888 C C . TRP A 1 114 ? 10.718 1.866 3.778 1.00 54.72 114 TRP A C 1
ATOM 890 O O . TRP A 1 114 ? 10.468 0.933 4.536 1.00 54.72 114 TRP A O 1
ATOM 900 N N . GLY A 1 115 ? 11.748 2.692 3.958 1.00 48.34 115 GLY A N 1
ATOM 901 C CA . GLY A 1 115 ? 12.685 2.594 5.077 1.00 48.34 115 GLY A CA 1
ATOM 902 C C . GLY A 1 115 ? 14.117 2.300 4.640 1.00 48.34 115 GLY A C 1
ATOM 903 O O . GLY A 1 115 ? 14.381 1.915 3.500 1.00 48.34 115 GLY A O 1
ATOM 904 N N . ARG A 1 116 ? 15.057 2.503 5.568 1.00 46.47 116 ARG A N 1
ATOM 905 C CA . ARG A 1 116 ? 16.459 2.122 5.373 1.00 46.47 116 ARG A CA 1
ATOM 906 C C . ARG A 1 116 ? 16.561 0.607 5.490 1.00 46.47 116 ARG A C 1
ATOM 908 O O . ARG A 1 116 ? 16.356 0.059 6.569 1.00 46.47 116 ARG A O 1
ATOM 915 N N . ILE A 1 117 ? 16.892 -0.067 4.398 1.00 49.53 117 ILE A N 1
ATOM 916 C CA . ILE A 1 117 ? 17.309 -1.468 4.449 1.00 49.53 117 ILE A CA 1
ATOM 917 C C . ILE A 1 117 ? 18.823 -1.467 4.380 1.00 49.53 117 ILE A C 1
ATOM 919 O O . ILE A 1 117 ? 19.403 -0.735 3.584 1.00 49.53 117 ILE A O 1
ATOM 923 N N . ASN A 1 118 ? 19.461 -2.325 5.164 1.00 49.22 118 ASN A N 1
ATOM 924 C CA . ASN A 1 118 ? 20.851 -2.656 4.920 1.00 49.22 118 ASN A CA 1
ATOM 925 C C . ASN A 1 118 ? 20.997 -3.220 3.481 1.00 49.22 118 ASN A C 1
ATOM 927 O O . ASN A 1 118 ? 20.411 -4.276 3.207 1.00 49.22 118 ASN A O 1
ATOM 931 N N . PRO A 1 119 ? 21.770 -2.575 2.581 1.00 49.28 119 PRO A N 1
ATOM 932 C CA . PRO A 1 119 ? 21.996 -3.050 1.212 1.00 49.28 119 PRO A CA 1
ATOM 933 C C . PRO A 1 119 ? 22.611 -4.455 1.147 1.00 49.28 119 PRO A C 1
ATOM 935 O O . PRO A 1 119 ? 22.452 -5.151 0.150 1.00 49.28 119 PRO A O 1
ATOM 938 N N . ALA A 1 120 ? 23.260 -4.904 2.229 1.00 50.50 120 ALA A N 1
ATOM 939 C CA . ALA A 1 120 ? 23.782 -6.261 2.378 1.00 50.50 120 ALA A CA 1
ATOM 940 C C . ALA A 1 120 ? 22.695 -7.316 2.668 1.00 50.50 120 ALA A C 1
ATOM 942 O O . ALA A 1 120 ? 23.015 -8.486 2.862 1.00 50.50 120 ALA A O 1
ATOM 943 N N . THR A 1 121 ? 21.411 -6.946 2.716 1.00 52.78 121 THR A N 1
ATOM 944 C CA . THR A 1 121 ? 20.305 -7.891 2.935 1.00 52.78 121 THR A CA 1
ATOM 945 C C . THR A 1 121 ? 19.906 -8.544 1.611 1.00 52.78 121 THR A C 1
ATOM 947 O O . THR A 1 121 ? 19.158 -7.976 0.818 1.00 52.78 121 THR A O 1
ATOM 950 N N . TRP A 1 122 ? 20.388 -9.768 1.374 1.00 43.78 122 TRP A N 1
ATOM 951 C CA . TRP A 1 122 ? 20.170 -10.513 0.122 1.00 43.78 122 TRP A CA 1
ATOM 952 C C . TRP A 1 122 ? 18.730 -10.992 -0.074 1.00 43.78 122 TRP A C 1
ATOM 954 O O . TRP A 1 122 ? 18.304 -11.190 -1.210 1.00 43.78 122 TRP A O 1
ATOM 964 N N . MET A 1 123 ? 17.982 -11.170 1.015 1.00 50.56 123 MET A N 1
ATOM 965 C CA . MET A 1 123 ? 16.574 -11.553 1.023 1.00 50.56 123 MET A CA 1
ATOM 966 C C . MET A 1 123 ? 15.829 -10.678 2.013 1.00 50.56 123 MET A C 1
ATOM 968 O O . MET A 1 123 ? 16.063 -10.735 3.216 1.00 50.56 123 MET A O 1
ATOM 972 N N . LEU A 1 124 ? 14.910 -9.876 1.498 1.00 50.34 124 LEU A N 1
ATOM 973 C CA . LEU A 1 124 ? 14.082 -9.027 2.331 1.00 50.34 124 LEU A CA 1
ATOM 974 C C . LEU A 1 124 ? 12.971 -9.867 2.972 1.00 50.34 124 LEU A C 1
ATOM 976 O O . LEU A 1 124 ? 12.158 -10.426 2.224 1.00 50.34 124 LEU A O 1
ATOM 980 N N . PRO A 1 125 ? 12.883 -9.954 4.315 1.00 48.12 125 PRO A N 1
ATOM 981 C CA . PRO A 1 125 ? 11.726 -10.554 4.962 1.00 48.12 125 PRO A CA 1
ATOM 982 C C . PRO A 1 125 ? 10.481 -9.826 4.464 1.00 48.12 125 PRO A C 1
ATOM 984 O O . PRO A 1 125 ? 10.461 -8.594 4.408 1.00 48.12 125 PRO A O 1
ATOM 987 N N . GLY A 1 126 ? 9.441 -10.572 4.085 1.00 47.69 126 GLY A N 1
ATOM 988 C CA . GLY A 1 126 ? 8.224 -10.011 3.486 1.00 47.69 126 GLY A CA 1
ATOM 989 C C . GLY A 1 126 ? 7.540 -8.918 4.324 1.00 47.69 126 GLY A C 1
ATOM 990 O O . GLY A 1 126 ? 6.699 -8.206 3.791 1.00 47.69 126 GLY A O 1
ATOM 991 N N . SER A 1 127 ? 7.919 -8.773 5.598 1.00 47.62 127 SER A N 1
ATOM 992 C CA . SER A 1 127 ? 7.401 -7.820 6.583 1.00 47.62 127 SER A CA 1
ATOM 993 C C . SER A 1 127 ? 8.394 -6.747 7.068 1.00 47.62 127 SER A C 1
ATOM 995 O O . SER A 1 127 ? 7.950 -5.790 7.692 1.00 47.62 127 SER A O 1
ATOM 997 N N . ALA A 1 128 ? 9.704 -6.850 6.805 1.00 44.25 128 ALA A N 1
ATOM 998 C CA . ALA A 1 128 ? 10.737 -6.024 7.471 1.00 44.25 128 ALA A CA 1
ATOM 999 C C . ALA A 1 128 ? 10.835 -4.562 6.983 1.00 44.25 128 ALA A C 1
ATOM 1001 O O . ALA A 1 128 ? 11.807 -3.871 7.261 1.00 44.25 128 ALA A O 1
ATOM 1002 N N . LEU A 1 129 ? 9.861 -4.109 6.199 1.00 50.19 129 LEU A N 1
ATOM 1003 C CA . LEU A 1 129 ? 10.046 -3.084 5.172 1.00 50.19 129 LEU A CA 1
ATOM 1004 C C . LEU A 1 129 ? 8.962 -2.015 5.152 1.00 50.19 129 LEU A C 1
ATOM 1006 O O . LEU A 1 129 ? 8.674 -1.413 4.115 1.00 50.19 129 LEU A O 1
ATOM 1010 N N . ARG A 1 130 ? 8.298 -1.852 6.289 1.00 59.94 130 ARG A N 1
ATOM 1011 C CA . ARG A 1 130 ? 7.153 -0.971 6.409 1.00 59.94 130 ARG A CA 1
ATOM 1012 C C . ARG A 1 130 ? 7.521 0.156 7.341 1.00 59.94 130 ARG A C 1
ATOM 1014 O O . ARG A 1 130 ? 7.645 -0.051 8.545 1.00 59.94 130 ARG A O 1
ATOM 1021 N N . ASN A 1 131 ? 7.657 1.350 6.781 1.00 62.72 131 ASN A N 1
ATOM 1022 C CA . ASN A 1 131 ? 7.563 2.545 7.598 1.00 62.72 131 ASN A CA 1
ATOM 1023 C C . ASN A 1 131 ? 6.108 2.677 8.029 1.00 62.72 131 ASN A C 1
ATOM 1025 O O . ASN A 1 131 ? 5.211 2.867 7.204 1.00 62.72 131 ASN A O 1
ATOM 1029 N N . CYS A 1 132 ? 5.899 2.513 9.326 1.00 75.88 132 CYS A N 1
ATOM 1030 C CA . CYS A 1 132 ? 4.620 2.750 9.948 1.00 75.88 132 CYS A CA 1
ATOM 1031 C C . CYS A 1 132 ? 4.555 4.215 10.370 1.00 75.88 132 CYS A C 1
ATOM 1033 O O . CYS A 1 132 ? 5.473 4.717 11.018 1.00 75.88 132 CYS A O 1
ATOM 1035 N N . LEU A 1 133 ? 3.484 4.895 9.990 1.00 78.25 133 LEU A N 1
ATOM 1036 C CA . LEU A 1 133 ? 3.202 6.260 10.396 1.00 78.25 133 LEU A CA 1
ATOM 1037 C C . LEU A 1 133 ? 2.004 6.275 11.347 1.00 78.25 133 LEU A C 1
ATOM 1039 O O . LEU A 1 133 ? 1.105 5.434 11.215 1.00 78.25 133 LEU A O 1
ATOM 1043 N N . PRO A 1 134 ? 1.951 7.233 12.283 1.00 83.69 134 PRO A N 1
ATOM 1044 C CA . PRO A 1 134 ? 0.716 7.550 12.979 1.00 83.69 134 PRO A CA 1
ATOM 1045 C C . PRO A 1 134 ? -0.394 7.893 11.978 1.00 83.69 134 PRO A C 1
ATOM 1047 O O . PRO A 1 134 ? -0.142 8.478 10.924 1.00 83.69 134 PRO A O 1
ATOM 1050 N N . GLY A 1 135 ? -1.642 7.581 12.315 1.00 77.00 135 GLY A N 1
ATOM 1051 C CA . GLY A 1 135 ? -2.788 7.863 11.452 1.00 77.00 135 GLY A CA 1
ATOM 1052 C C . GLY A 1 135 ? -3.040 9.357 11.226 1.00 77.00 135 GLY A C 1
ATOM 1053 O O . GLY A 1 135 ? -3.647 9.744 10.235 1.00 77.00 135 GLY A O 1
ATOM 1054 N N . THR A 1 136 ? -2.499 10.213 12.091 1.00 81.56 136 THR A N 1
ATOM 1055 C CA . THR A 1 136 ? -2.476 11.672 11.920 1.00 81.56 136 THR A CA 1
ATOM 1056 C C . THR A 1 136 ? -1.523 12.139 10.813 1.00 81.56 136 THR A C 1
ATOM 1058 O O . THR A 1 136 ? -1.588 13.291 10.392 1.00 81.56 136 THR A O 1
ATOM 1061 N N . GLU A 1 137 ? -0.649 11.262 10.314 1.00 83.62 137 GLU A N 1
ATOM 1062 C CA . GLU A 1 137 ? 0.389 11.581 9.331 1.00 83.62 137 GLU A CA 1
ATOM 1063 C C . GLU A 1 137 ? 0.109 11.007 7.932 1.00 83.62 137 GLU A C 1
ATOM 1065 O O . GLU A 1 137 ? 1.021 10.904 7.109 1.00 83.62 137 GLU A O 1
ATOM 1070 N N . VAL A 1 138 ? -1.151 10.679 7.611 1.00 83.31 138 VAL A N 1
ATOM 1071 C CA . VAL A 1 138 ? -1.555 10.181 6.276 1.00 83.31 138 VAL A CA 1
ATOM 1072 C C . VAL A 1 138 ? -1.062 11.096 5.145 1.00 83.31 138 VAL A C 1
ATOM 1074 O O . VAL A 1 138 ? -0.634 10.598 4.108 1.00 83.31 138 VAL A O 1
ATOM 1077 N N . TYR A 1 139 ? -1.024 12.417 5.346 1.00 79.44 139 TYR A N 1
ATOM 1078 C CA . TYR A 1 139 ? -0.528 13.379 4.350 1.00 79.44 139 TYR A CA 1
ATOM 1079 C C . TYR A 1 139 ? 0.927 13.118 3.910 1.00 79.44 139 TYR A C 1
ATOM 1081 O O . TYR A 1 139 ? 1.292 13.369 2.761 1.00 79.44 139 TYR A O 1
ATOM 1089 N N . ARG A 1 140 ? 1.774 12.565 4.791 1.00 79.81 140 ARG A N 1
ATOM 1090 C CA . ARG A 1 140 ? 3.167 12.224 4.454 1.00 79.81 140 ARG A CA 1
ATOM 1091 C C . ARG A 1 140 ? 3.238 11.032 3.499 1.00 79.81 140 ARG A C 1
ATOM 1093 O O . ARG A 1 140 ? 4.168 10.957 2.697 1.00 79.81 140 ARG A O 1
ATOM 1100 N N . LEU A 1 141 ? 2.244 10.136 3.542 1.00 78.38 141 LEU A N 1
ATOM 1101 C CA . LEU A 1 141 ? 2.165 8.985 2.639 1.00 78.38 141 LEU A CA 1
ATOM 1102 C C . LEU A 1 141 ? 2.020 9.407 1.182 1.00 78.38 141 LEU A C 1
ATOM 1104 O O . LEU A 1 141 ? 2.564 8.736 0.312 1.00 78.38 141 LEU A O 1
ATOM 1108 N N . GLU A 1 142 ? 1.290 10.489 0.908 1.00 82.56 142 GLU A N 1
ATOM 1109 C CA . GLU A 1 142 ? 1.035 10.945 -0.460 1.00 82.56 142 GLU A CA 1
ATOM 1110 C C . GLU A 1 142 ? 2.340 11.314 -1.168 1.00 82.56 142 GLU A C 1
ATOM 1112 O O . GLU A 1 142 ? 2.609 10.848 -2.279 1.00 82.56 142 GLU A O 1
ATOM 1117 N N . THR A 1 143 ? 3.183 12.100 -0.492 1.00 80.56 143 THR A N 1
ATOM 1118 C CA . THR A 1 143 ? 4.486 12.519 -1.021 1.00 80.56 143 THR A CA 1
ATOM 1119 C C . THR A 1 143 ? 5.399 11.313 -1.239 1.00 80.56 143 THR A C 1
ATOM 1121 O O . THR A 1 143 ? 6.020 11.188 -2.297 1.00 80.56 143 THR A O 1
ATOM 1124 N N . GLU A 1 144 ? 5.451 10.391 -0.274 1.00 76.50 144 GLU A N 1
ATOM 1125 C CA . GLU A 1 144 ? 6.292 9.197 -0.371 1.00 76.50 144 GLU A CA 1
ATOM 1126 C C . GLU A 1 144 ? 5.819 8.240 -1.472 1.00 76.50 144 GLU A C 1
ATOM 1128 O O . GLU A 1 144 ? 6.618 7.856 -2.331 1.00 76.50 144 GLU A O 1
ATOM 1133 N N . LEU A 1 145 ? 4.524 7.905 -1.523 1.00 79.00 145 LEU A N 1
ATOM 1134 C CA . LEU A 1 145 ? 3.947 7.061 -2.577 1.00 79.00 145 LEU A CA 1
ATOM 1135 C C . LEU A 1 145 ? 4.188 7.667 -3.962 1.00 79.00 145 LEU A C 1
ATOM 1137 O O . LEU A 1 145 ? 4.645 6.958 -4.860 1.00 79.00 145 LEU A O 1
ATOM 1141 N N . SER A 1 146 ? 3.954 8.971 -4.129 1.00 81.81 146 SER A N 1
ATOM 1142 C CA . SER A 1 146 ? 4.135 9.663 -5.412 1.00 81.81 146 SER A CA 1
ATOM 1143 C C . SER A 1 146 ? 5.589 9.622 -5.891 1.00 81.81 146 SER A C 1
ATOM 1145 O O . SER A 1 146 ? 5.862 9.280 -7.048 1.00 81.81 146 SER A O 1
ATOM 1147 N N . ARG A 1 14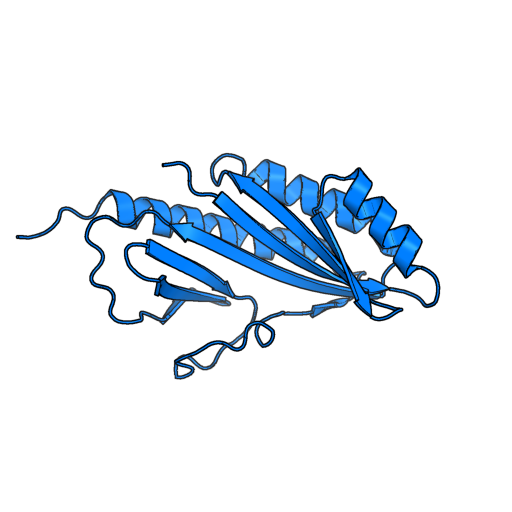7 ? 6.552 9.892 -4.996 1.00 77.69 147 ARG A N 1
ATOM 1148 C CA . ARG A 1 147 ? 7.990 9.782 -5.301 1.00 77.69 147 ARG A CA 1
ATOM 1149 C C . ARG A 1 147 ? 8.373 8.355 -5.693 1.00 77.69 147 ARG A C 1
ATOM 1151 O O . ARG A 1 147 ? 9.070 8.150 -6.687 1.00 77.69 147 ARG A O 1
ATOM 1158 N N . LYS A 1 148 ? 7.892 7.355 -4.950 1.00 74.75 148 LYS A N 1
ATOM 1159 C CA . LYS A 1 148 ? 8.200 5.940 -5.210 1.00 74.75 148 LYS A CA 1
ATOM 1160 C C . LYS A 1 148 ? 7.589 5.441 -6.521 1.00 74.75 148 LYS A C 1
ATOM 1162 O O . LYS A 1 148 ? 8.230 4.683 -7.247 1.00 74.75 148 LYS A O 1
ATOM 1167 N N . ILE A 1 149 ? 6.382 5.878 -6.865 1.00 78.56 149 ILE A N 1
ATOM 1168 C CA . ILE A 1 149 ? 5.759 5.502 -8.136 1.00 78.56 149 ILE A CA 1
ATOM 1169 C C . ILE A 1 149 ? 6.442 6.202 -9.313 1.00 78.56 149 ILE A C 1
ATOM 1171 O O . ILE A 1 149 ? 6.654 5.572 -10.348 1.00 78.56 149 ILE A O 1
ATOM 1175 N N . SER A 1 150 ? 6.886 7.449 -9.148 1.00 79.25 150 SER A N 1
ATOM 1176 C CA . SER A 1 150 ? 7.721 8.135 -10.147 1.00 79.25 150 SER A CA 1
ATOM 1177 C C . SER A 1 150 ? 9.010 7.361 -10.432 1.00 79.25 150 SER A C 1
ATOM 1179 O O . SER A 1 150 ? 9.419 7.208 -11.583 1.00 79.25 150 SER A O 1
ATOM 1181 N N . LEU A 1 151 ? 9.606 6.775 -9.396 1.00 74.56 151 LEU A N 1
ATOM 1182 C CA . LEU A 1 151 ? 10.772 5.915 -9.539 1.00 74.56 151 LEU A CA 1
ATOM 1183 C C . LEU A 1 151 ? 10.455 4.592 -10.263 1.00 74.56 151 LEU A C 1
ATOM 1185 O O . LEU A 1 151 ? 11.222 4.163 -11.124 1.00 74.56 151 LEU A O 1
ATOM 1189 N N . LEU A 1 152 ? 9.305 3.969 -9.979 1.00 75.06 152 LEU A N 1
ATOM 1190 C CA . LEU A 1 152 ? 8.821 2.810 -10.744 1.00 75.06 152 LEU A CA 1
ATOM 1191 C C . LEU A 1 152 ? 8.593 3.154 -12.223 1.00 75.06 152 LEU A C 1
ATOM 1193 O O . LEU A 1 152 ? 8.941 2.346 -13.085 1.00 75.06 152 LEU A O 1
ATOM 1197 N N . LYS A 1 153 ? 8.054 4.346 -12.524 1.00 78.06 153 LYS A N 1
ATOM 1198 C CA . LYS A 1 153 ? 7.912 4.870 -13.895 1.00 78.06 153 LYS A CA 1
ATOM 1199 C C . LYS A 1 153 ? 9.282 4.986 -14.574 1.00 78.06 153 LYS A C 1
ATOM 1201 O O . LYS A 1 153 ? 9.439 4.462 -15.676 1.00 78.06 153 LYS A O 1
ATOM 1206 N N . TYR A 1 154 ? 10.276 5.570 -13.899 1.00 75.69 154 TYR A N 1
ATOM 1207 C CA . TYR A 1 154 ? 11.646 5.690 -14.412 1.00 75.69 154 TYR A CA 1
ATOM 1208 C C . TYR A 1 154 ? 12.271 4.325 -14.728 1.00 75.69 154 TYR A C 1
ATOM 1210 O O . TYR A 1 154 ? 12.677 4.082 -15.862 1.00 75.69 154 TYR A O 1
ATOM 1218 N N . VAL A 1 155 ? 12.274 3.387 -13.774 1.00 71.12 155 VAL A N 1
ATOM 1219 C CA . VAL A 1 155 ? 12.846 2.047 -14.002 1.00 71.12 155 VAL A CA 1
ATOM 1220 C C . VAL A 1 155 ? 12.085 1.293 -15.087 1.00 71.12 155 VAL A C 1
ATOM 1222 O O . VAL A 1 155 ? 12.702 0.660 -15.943 1.00 71.12 155 VAL A O 1
ATOM 1225 N N . SER A 1 156 ? 10.752 1.380 -15.102 1.00 71.75 156 SER A N 1
ATOM 1226 C CA . SER A 1 156 ? 9.948 0.756 -16.153 1.00 71.75 156 SER A CA 1
ATOM 1227 C C . SER A 1 156 ? 10.256 1.320 -17.543 1.00 71.75 156 SER A C 1
ATOM 1229 O O . SER A 1 156 ? 10.088 0.583 -18.514 1.00 71.75 156 SER A O 1
ATOM 1231 N N . ALA A 1 157 ? 10.660 2.587 -17.660 1.00 71.38 157 ALA A N 1
ATOM 1232 C CA . ALA A 1 157 ? 11.094 3.181 -18.921 1.00 71.38 157 ALA A CA 1
ATOM 1233 C C . ALA A 1 157 ? 12.491 2.680 -19.316 1.00 71.38 157 ALA A C 1
ATOM 1235 O O . ALA A 1 157 ? 12.652 2.179 -20.426 1.00 71.38 157 ALA A O 1
ATOM 1236 N N . SER A 1 158 ? 13.457 2.697 -18.392 1.00 64.69 158 SER A N 1
ATOM 1237 C CA . SER A 1 158 ? 14.836 2.246 -18.643 1.00 64.69 158 SER A CA 1
ATOM 1238 C C . SER A 1 158 ? 14.928 0.770 -19.043 1.00 64.69 158 SER A C 1
ATOM 1240 O O . SER A 1 158 ? 15.767 0.390 -19.856 1.00 64.69 158 SER A O 1
ATOM 1242 N N . VAL A 1 159 ? 14.035 -0.073 -18.514 1.00 61.25 159 VAL A N 1
ATOM 1243 C CA . VAL A 1 159 ? 13.926 -1.491 -18.901 1.00 61.25 159 VAL A CA 1
ATOM 1244 C C . VAL A 1 159 ? 13.404 -1.661 -20.331 1.00 61.25 159 VAL A C 1
ATOM 1246 O O . VAL A 1 159 ? 13.792 -2.606 -21.011 1.00 61.25 159 VAL A O 1
ATOM 1249 N N . LYS A 1 160 ? 12.531 -0.766 -20.811 1.00 54.91 160 LYS A N 1
ATOM 1250 C CA . LYS A 1 160 ? 12.011 -0.823 -22.187 1.00 54.91 160 LYS A CA 1
ATOM 1251 C C . LYS A 1 160 ? 13.037 -0.359 -23.220 1.00 54.91 160 LYS A C 1
ATOM 1253 O O . LYS A 1 160 ? 12.937 -0.757 -24.375 1.00 54.91 160 LYS A O 1
ATOM 1258 N N . THR A 1 161 ? 13.980 0.493 -22.826 1.00 45.41 161 THR A N 1
ATOM 1259 C CA . THR A 1 161 ? 14.907 1.163 -23.747 1.00 45.41 161 THR A CA 1
ATOM 1260 C C . THR A 1 161 ? 16.273 0.502 -23.864 1.00 45.41 161 THR A C 1
ATOM 1262 O O . THR A 1 161 ? 17.053 0.964 -24.685 1.00 45.41 161 THR A O 1
ATOM 1265 N N . SER A 1 162 ? 16.599 -0.538 -23.087 1.00 41.09 162 SER A N 1
ATOM 1266 C CA . SER A 1 162 ? 17.894 -1.222 -23.220 1.00 41.09 162 SER A CA 1
ATOM 1267 C C . SER A 1 162 ? 17.887 -2.127 -24.460 1.00 41.09 162 SER A C 1
ATOM 1269 O O . SER A 1 162 ? 17.224 -3.172 -24.437 1.00 41.09 162 SER A O 1
ATOM 1271 N N . PRO A 1 163 ? 18.624 -1.790 -25.538 1.00 38.59 163 PRO A N 1
ATOM 1272 C CA . PRO A 1 163 ? 18.882 -2.753 -26.593 1.00 38.59 163 PRO A CA 1
ATOM 1273 C C . PRO A 1 163 ? 19.707 -3.872 -25.956 1.00 38.59 163 PRO A C 1
ATOM 1275 O O . PRO A 1 163 ? 20.617 -3.608 -25.166 1.00 38.59 163 PRO A O 1
ATOM 1278 N N . GLY A 1 164 ? 19.372 -5.126 -26.249 1.00 39.75 164 GLY A N 1
ATOM 1279 C CA . GLY A 1 164 ? 20.289 -6.213 -25.942 1.00 39.75 164 GLY A CA 1
ATOM 1280 C C . GLY A 1 164 ? 21.563 -5.960 -26.737 1.00 39.75 164 GLY A C 1
ATOM 1281 O O . GLY A 1 164 ? 21.542 -6.086 -27.957 1.00 39.75 164 GLY A O 1
ATOM 1282 N N . ASN A 1 165 ? 22.640 -5.552 -26.069 1.00 34.50 165 ASN A N 1
ATOM 1283 C CA . ASN A 1 165 ? 23.960 -5.656 -26.670 1.00 34.50 165 ASN A CA 1
ATOM 1284 C C . ASN A 1 165 ? 24.247 -7.156 -26.770 1.00 34.50 165 ASN A C 1
ATOM 1286 O O . ASN A 1 165 ? 24.348 -7.832 -25.741 1.00 34.50 165 ASN A O 1
ATOM 1290 N N . GLY A 1 166 ? 24.221 -7.650 -28.010 1.00 33.16 166 GLY A N 1
ATOM 1291 C CA . GLY A 1 166 ? 24.657 -8.993 -28.377 1.00 33.16 166 GLY A CA 1
ATOM 1292 C C . GLY A 1 166 ? 26.145 -9.203 -28.156 1.00 33.16 166 GLY A C 1
ATOM 1293 O O . GLY A 1 166 ? 26.869 -8.204 -27.939 1.00 33.16 166 GLY A O 1
#

Sequence (166 aa):
MNTVVTVLVDVICEIGRVTKLEKHFRSKGFATTILTPDSVRAVYRFKLEEADDSVRYIISALNEATPLFKTICVEAWAILPVQNMVARTPVIEVGDGLIYVVRRGSRILAKVVWGRINPATWMLPGSALRNCLPGTEVYRLETELSRKISLLKYVSASVKTSPGNG